Protein AF-A0A1S9J3B7-F1 (afdb_monomer_lite)

Sequence (114 aa):
MNRLFSGRSDMPFALLLLAPSLLLLGGLVAWPMVSNIEISFLRLPLNPNIESTFVGVSNYVRILSDPGFWHSLWMTVWYMDIDTTAKYKSGVTTVKDSVRLDPWVFMFSAGYRF

Secondary structure (DSSP, 8-state):
------TTS-HHHHHHHHHHHHHHHHHHHHHHHHHHHHHHTEE--SSTTSPPEE-TTHHHHHHHT-HHHHHHHHHHHHHHHHTT-EEEEETTEEEEE-----HHHHHHHHHT--

Structure (mmCIF, N/CA/C/O backbone):
data_AF-A0A1S9J3B7-F1
#
_entry.id   AF-A0A1S9J3B7-F1
#
loop_
_atom_site.group_PDB
_atom_site.id
_atom_site.type_symbol
_atom_site.label_atom_id
_atom_site.label_alt_id
_atom_site.label_comp_id
_atom_site.label_asym_id
_atom_site.label_entity_id
_atom_site.label_seq_id
_atom_site.pdbx_PDB_ins_code
_atom_site.Cartn_x
_atom_site.Cartn_y
_atom_site.Cartn_z
_atom_site.occupancy
_atom_site.B_iso_or_equiv
_atom_site.auth_seq_id
_atom_site.auth_comp_id
_atom_site.auth_asym_id
_atom_site.auth_atom_id
_atom_site.pdbx_PDB_model_num
ATOM 1 N N . MET A 1 1 ? 50.670 -14.742 10.422 1.00 45.22 1 MET A N 1
ATOM 2 C CA . MET A 1 1 ? 49.503 -14.072 11.036 1.00 45.22 1 MET A CA 1
ATOM 3 C C . MET A 1 1 ? 48.341 -14.211 10.072 1.00 45.22 1 MET A C 1
ATOM 5 O O . MET A 1 1 ? 48.420 -13.588 9.034 1.00 45.22 1 MET A O 1
ATOM 9 N N . ASN A 1 2 ? 47.363 -15.084 10.340 1.00 45.06 2 ASN A N 1
ATOM 10 C CA . ASN A 1 2 ? 46.108 -15.187 9.576 1.00 45.06 2 ASN A CA 1
ATOM 11 C C . ASN A 1 2 ? 45.084 -16.010 10.372 1.00 45.06 2 ASN A C 1
ATOM 13 O O . ASN A 1 2 ? 45.224 -17.227 10.466 1.00 45.06 2 ASN A O 1
ATOM 17 N N . ARG A 1 3 ? 44.062 -15.347 10.926 1.00 49.34 3 ARG A N 1
ATOM 18 C CA . ARG A 1 3 ? 42.756 -15.934 11.276 1.00 49.34 3 ARG A CA 1
ATOM 19 C C . ARG A 1 3 ? 41.689 -14.853 11.102 1.00 49.34 3 ARG A C 1
ATOM 21 O O . ARG A 1 3 ? 41.273 -14.216 12.061 1.00 49.34 3 ARG A O 1
ATOM 28 N N . LEU A 1 4 ? 41.315 -14.606 9.851 1.00 60.28 4 LEU A N 1
ATOM 29 C CA . LEU A 1 4 ? 40.144 -13.808 9.510 1.00 60.28 4 LEU A CA 1
ATOM 30 C C . LEU A 1 4 ? 38.943 -14.765 9.454 1.00 60.28 4 LEU A C 1
ATOM 32 O O . LEU A 1 4 ? 38.932 -15.693 8.653 1.00 60.28 4 LEU A O 1
ATOM 36 N N . PHE A 1 5 ? 37.976 -14.520 10.339 1.00 56.22 5 PHE A N 1
ATOM 37 C CA . PHE A 1 5 ? 36.620 -15.083 10.373 1.00 56.22 5 PHE A CA 1
ATOM 38 C C . PHE A 1 5 ? 36.473 -16.565 10.766 1.00 56.22 5 PHE A C 1
ATOM 40 O O . PHE A 1 5 ? 36.443 -17.481 9.948 1.00 56.22 5 PHE A O 1
ATOM 47 N N . SER A 1 6 ? 36.259 -16.773 12.069 1.00 53.56 6 SER A N 1
ATOM 48 C CA . SER A 1 6 ? 35.635 -17.967 12.651 1.00 53.56 6 SER A CA 1
ATOM 49 C C . SER A 1 6 ? 34.135 -17.985 12.310 1.00 53.56 6 SER A C 1
ATOM 51 O O . SER A 1 6 ? 33.282 -17.617 13.110 1.00 53.56 6 SER A O 1
ATOM 53 N N . GLY A 1 7 ? 33.795 -18.351 11.077 1.00 63.72 7 GLY A N 1
ATOM 54 C CA . GLY A 1 7 ? 32.414 -18.377 10.601 1.00 63.72 7 GLY A CA 1
ATOM 55 C C . GLY A 1 7 ? 31.681 -19.671 10.955 1.00 63.72 7 GLY A C 1
ATOM 56 O O . GLY A 1 7 ? 31.787 -20.632 10.198 1.00 63.72 7 GLY A O 1
ATOM 57 N N . ARG A 1 8 ? 30.902 -19.681 12.053 1.00 62.59 8 ARG A N 1
ATOM 58 C CA . ARG A 1 8 ? 29.594 -20.388 12.118 1.00 62.59 8 ARG A CA 1
ATOM 59 C C . ARG A 1 8 ? 28.750 -20.199 13.391 1.00 62.59 8 ARG A C 1
ATOM 61 O O . ARG A 1 8 ? 27.600 -20.624 13.367 1.00 62.59 8 ARG A O 1
ATOM 68 N N . SER A 1 9 ? 29.236 -19.561 14.459 1.00 62.38 9 SER A N 1
ATOM 69 C CA . SER A 1 9 ? 28.479 -19.424 15.726 1.00 62.38 9 SER A CA 1
ATOM 70 C C . SER A 1 9 ? 28.090 -18.000 16.119 1.00 62.38 9 SER A C 1
ATOM 72 O O . SER A 1 9 ? 27.407 -17.826 17.122 1.00 62.38 9 SER A O 1
ATOM 74 N N . ASP A 1 10 ? 28.483 -16.988 15.345 1.00 75.88 10 ASP A N 1
ATOM 75 C CA . ASP A 1 10 ? 28.408 -15.598 15.816 1.00 75.88 10 ASP A CA 1
ATOM 76 C C . ASP A 1 10 ? 27.120 -14.886 15.377 1.00 75.88 10 ASP A C 1
ATOM 78 O O . ASP A 1 10 ? 26.874 -13.758 15.786 1.00 75.88 10 ASP A O 1
ATOM 82 N N . MET A 1 11 ? 26.257 -15.538 14.584 1.00 83.75 11 MET A N 1
ATOM 83 C CA . MET A 1 11 ? 24.975 -14.968 14.142 1.00 83.75 11 MET A CA 1
ATOM 84 C C . MET A 1 11 ? 24.046 -14.598 15.311 1.00 83.75 11 MET A C 1
ATOM 86 O O . MET A 1 11 ? 23.500 -13.499 15.283 1.00 83.75 11 MET A O 1
ATOM 90 N N . PRO A 1 12 ? 23.877 -15.427 16.362 1.00 85.50 12 PRO A N 1
ATOM 91 C CA . PRO A 1 12 ? 23.086 -15.037 17.529 1.00 85.50 12 PRO A CA 1
ATOM 92 C C . PRO A 1 12 ? 23.678 -13.822 18.254 1.00 85.50 12 PRO A C 1
ATOM 94 O O . PRO A 1 12 ? 22.936 -12.957 18.705 1.00 85.50 12 PRO A O 1
ATOM 97 N N . PHE A 1 13 ? 25.010 -13.719 18.322 1.00 87.81 13 PHE A N 1
ATOM 98 C CA . PHE A 1 13 ? 25.705 -12.583 18.932 1.00 87.81 13 PHE A CA 1
ATOM 99 C C . PHE A 1 13 ? 25.577 -11.306 18.084 1.00 87.81 13 PHE A C 1
ATOM 101 O O . PHE A 1 13 ? 25.267 -10.240 18.609 1.00 87.81 13 PHE A O 1
ATOM 108 N N . ALA A 1 14 ? 25.719 -11.419 16.762 1.00 90.81 14 ALA A N 1
ATOM 109 C CA . ALA A 1 14 ? 25.486 -10.334 15.815 1.00 90.81 14 ALA A CA 1
ATOM 110 C C . ALA A 1 14 ? 24.026 -9.858 15.847 1.00 90.81 14 ALA A C 1
ATOM 112 O O . ALA A 1 14 ? 23.773 -8.658 15.889 1.00 90.81 14 ALA A O 1
ATOM 113 N N . LEU A 1 15 ? 23.062 -10.782 15.893 1.00 90.94 15 LEU A N 1
ATOM 114 C CA . LEU A 1 15 ? 21.645 -10.458 16.041 1.00 90.94 15 LEU A CA 1
ATOM 115 C C . LEU A 1 15 ? 21.349 -9.788 17.378 1.00 90.94 15 LEU A C 1
ATOM 117 O O . LEU A 1 15 ? 20.530 -8.886 17.399 1.00 90.94 15 LEU A O 1
ATOM 121 N N . LEU A 1 16 ? 22.014 -10.171 18.470 1.00 94.06 16 LEU A N 1
ATOM 122 C CA . LEU A 1 16 ? 21.856 -9.518 19.771 1.00 94.06 16 LEU A CA 1
ATOM 123 C C . LEU A 1 16 ? 22.378 -8.073 19.753 1.00 94.06 16 LEU A C 1
ATOM 125 O O . LEU A 1 16 ? 21.729 -7.182 20.293 1.00 94.06 16 LEU A O 1
ATOM 129 N N . LEU A 1 17 ? 23.506 -7.827 19.083 1.00 94.06 17 LEU A N 1
ATOM 130 C CA . LEU A 1 17 ? 24.052 -6.480 18.876 1.00 94.06 17 LEU A CA 1
ATOM 131 C C . LEU A 1 17 ? 23.166 -5.621 17.961 1.00 94.06 17 LEU A C 1
ATOM 133 O O . LEU A 1 17 ? 23.026 -4.420 18.184 1.00 94.06 17 LEU A O 1
ATOM 137 N N . LEU A 1 18 ? 22.556 -6.234 16.944 1.00 94.88 18 LEU A N 1
ATOM 138 C CA . LEU A 1 18 ? 21.614 -5.583 16.030 1.00 94.88 18 LEU A CA 1
ATOM 139 C C . LEU A 1 18 ? 20.192 -5.497 16.597 1.00 94.88 18 LEU A C 1
ATOM 141 O O . LEU A 1 18 ? 19.393 -4.706 16.110 1.00 94.88 18 LEU A O 1
ATOM 145 N N . ALA A 1 19 ? 19.854 -6.282 17.619 1.00 95.12 19 ALA A N 1
ATOM 146 C CA . ALA A 1 19 ? 18.516 -6.346 18.191 1.00 95.12 19 ALA A CA 1
ATOM 147 C C . ALA A 1 19 ? 17.947 -4.961 18.535 1.00 95.12 19 ALA A C 1
ATOM 149 O O . ALA A 1 19 ? 16.823 -4.697 18.114 1.00 95.12 19 ALA A O 1
ATOM 150 N N . PRO A 1 20 ? 18.669 -4.039 19.213 1.00 94.88 20 PRO A N 1
ATOM 151 C CA . PRO A 1 20 ? 18.113 -2.722 19.513 1.00 94.88 20 PRO A CA 1
ATOM 152 C C . PRO A 1 20 ? 17.783 -1.911 18.253 1.00 94.88 20 PRO A C 1
ATOM 154 O O . PRO A 1 20 ? 16.731 -1.279 18.204 1.00 94.88 20 PRO A O 1
ATOM 157 N N . SER A 1 21 ? 18.620 -1.947 17.212 1.00 96.44 21 SER A N 1
ATOM 158 C CA . SER A 1 21 ? 18.339 -1.209 15.974 1.00 96.44 21 SER A CA 1
ATOM 159 C C . SER A 1 21 ? 17.225 -1.862 15.157 1.00 96.44 21 SER A C 1
ATOM 161 O O . SER A 1 21 ? 16.364 -1.156 14.640 1.00 96.44 21 SER A O 1
ATOM 163 N N . LEU A 1 22 ? 1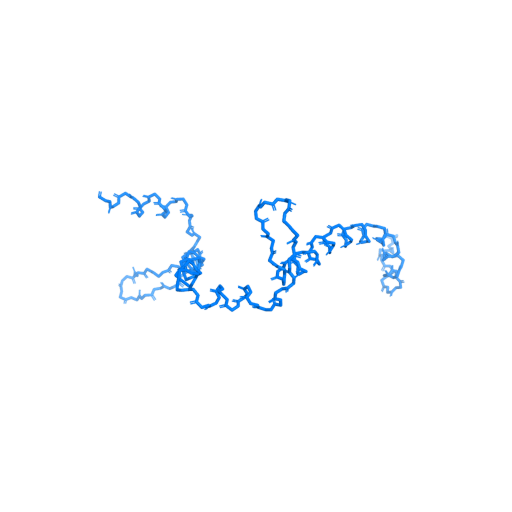7.184 -3.194 15.089 1.00 95.75 22 LEU A N 1
ATOM 164 C CA . LEU A 1 22 ? 16.123 -3.942 14.413 1.00 95.75 22 LEU A CA 1
ATOM 165 C C . LEU A 1 22 ? 14.770 -3.780 15.104 1.00 95.75 22 LEU A C 1
ATOM 167 O O . LEU A 1 22 ? 13.761 -3.656 14.419 1.00 95.75 22 LEU A O 1
ATOM 171 N N . LEU A 1 23 ? 14.735 -3.741 16.436 1.00 96.50 23 LEU A N 1
ATOM 172 C CA . LEU A 1 23 ? 13.511 -3.476 17.190 1.00 96.50 23 LEU A CA 1
ATOM 173 C C . LEU A 1 23 ? 13.016 -2.050 16.960 1.00 96.50 23 LEU A C 1
ATOM 175 O O . LEU A 1 23 ? 11.825 -1.855 16.739 1.00 96.50 23 LEU A O 1
ATOM 179 N N . LEU A 1 24 ? 13.917 -1.064 16.967 1.00 96.62 24 LEU A N 1
ATOM 180 C CA . LEU A 1 24 ? 13.550 0.326 16.706 1.00 96.62 24 LEU A CA 1
ATOM 181 C C . LEU A 1 24 ? 13.057 0.523 15.271 1.00 96.62 24 LEU A C 1
ATOM 183 O O . LEU A 1 24 ? 11.981 1.076 15.077 1.00 96.62 24 LEU A O 1
ATOM 187 N N . LEU A 1 25 ? 13.799 0.043 14.269 1.00 96.94 25 LEU A N 1
ATOM 188 C CA . LEU A 1 25 ? 13.403 0.139 12.861 1.00 96.94 25 LEU A CA 1
ATOM 189 C C . LEU A 1 25 ? 12.136 -0.668 12.581 1.00 96.94 25 LEU A C 1
ATOM 191 O O . LEU A 1 25 ? 11.207 -0.164 11.956 1.00 96.94 25 LEU A O 1
ATOM 195 N N . GLY A 1 26 ? 12.091 -1.906 13.071 1.00 96.94 26 GLY A N 1
ATOM 196 C CA . GLY A 1 26 ? 10.945 -2.791 12.937 1.00 96.94 26 GLY A CA 1
ATOM 197 C C . GLY A 1 26 ? 9.703 -2.179 13.563 1.00 96.94 26 GLY A C 1
ATOM 198 O O . GLY A 1 26 ? 8.684 -2.097 12.896 1.00 96.94 26 GLY A O 1
ATOM 199 N N . GLY A 1 27 ? 9.789 -1.671 14.793 1.00 97.12 27 GLY A N 1
ATOM 200 C CA . GLY A 1 27 ? 8.680 -0.991 15.459 1.00 97.12 27 GLY A CA 1
ATOM 201 C C . GLY A 1 27 ? 8.252 0.288 14.738 1.00 97.12 27 GLY A C 1
ATOM 202 O O . GLY A 1 27 ? 7.068 0.467 14.467 1.00 97.12 27 GLY A O 1
ATOM 203 N N . LEU A 1 28 ? 9.205 1.146 14.368 1.00 97.00 28 LEU A N 1
ATOM 204 C CA . LEU A 1 28 ? 8.932 2.420 13.699 1.00 97.00 28 LEU A CA 1
ATOM 205 C C . LEU A 1 28 ? 8.269 2.240 12.327 1.00 97.00 28 LEU A C 1
ATOM 207 O O . LEU A 1 28 ? 7.439 3.059 11.949 1.00 97.00 28 LEU A O 1
ATOM 211 N N . VAL A 1 29 ? 8.627 1.189 11.587 1.00 97.19 29 VAL A N 1
ATOM 212 C CA . VAL A 1 29 ? 8.044 0.879 10.273 1.00 97.19 29 VAL A CA 1
ATOM 213 C C . VAL A 1 29 ? 6.758 0.068 10.415 1.00 97.19 29 VAL A C 1
ATOM 215 O O . VAL A 1 29 ? 5.755 0.391 9.784 1.00 97.19 29 VAL A O 1
ATOM 218 N N . ALA A 1 30 ? 6.754 -0.970 11.253 1.00 96.62 30 ALA A N 1
ATOM 219 C CA . ALA A 1 30 ? 5.603 -1.855 11.394 1.00 96.62 30 ALA A CA 1
ATOM 220 C C . ALA A 1 30 ? 4.404 -1.135 12.013 1.00 96.62 30 ALA A C 1
ATOM 222 O O . ALA A 1 30 ? 3.281 -1.374 11.582 1.00 96.62 30 ALA A O 1
ATOM 223 N N . TRP A 1 31 ? 4.619 -0.227 12.969 1.00 96.38 31 TRP A N 1
ATOM 224 C CA . TRP A 1 31 ? 3.530 0.493 13.628 1.00 96.38 31 TRP A CA 1
ATOM 225 C C . TRP A 1 31 ? 2.624 1.276 12.654 1.00 96.38 31 TRP A C 1
ATOM 227 O O . TRP A 1 31 ? 1.429 0.975 12.596 1.00 96.38 31 TRP A O 1
ATOM 237 N N . PRO A 1 32 ? 3.129 2.220 11.830 1.00 97.00 32 PRO A N 1
ATOM 238 C CA . PRO A 1 32 ? 2.292 2.918 10.856 1.00 97.00 32 PRO A CA 1
ATOM 239 C C . PRO A 1 32 ? 1.737 1.981 9.775 1.00 97.00 32 PRO A C 1
ATOM 241 O O . PRO A 1 32 ? 0.652 2.232 9.257 1.00 97.00 32 PRO A O 1
ATOM 244 N N . MET A 1 33 ? 2.425 0.882 9.443 1.00 97.44 33 MET A N 1
ATOM 245 C CA . MET A 1 33 ? 1.899 -0.107 8.496 1.00 97.44 33 MET A CA 1
ATOM 246 C C . MET A 1 33 ? 0.678 -0.846 9.048 1.00 97.44 33 MET A C 1
ATOM 248 O O . MET A 1 33 ? -0.321 -0.968 8.343 1.00 97.44 33 MET A O 1
ATOM 252 N N . VAL A 1 34 ? 0.732 -1.304 10.300 1.00 96.81 34 VAL A N 1
ATOM 253 C CA . VAL A 1 34 ? -0.410 -1.942 10.971 1.00 96.81 34 VAL A CA 1
ATOM 254 C C . VAL A 1 34 ? -1.561 -0.950 11.091 1.00 96.81 34 VAL A C 1
ATOM 256 O O . VAL A 1 34 ? -2.683 -1.281 10.721 1.00 96.81 34 VAL A O 1
ATOM 259 N N . SER A 1 35 ? -1.273 0.292 11.484 1.00 94.88 35 SER A N 1
ATOM 260 C CA . SER A 1 35 ? -2.284 1.351 11.546 1.00 94.88 35 SER A CA 1
ATOM 261 C C . SER A 1 35 ? -2.943 1.612 10.183 1.00 94.88 35 SER A C 1
ATOM 263 O O . SER A 1 35 ? -4.163 1.738 10.108 1.00 94.88 35 SER A O 1
ATOM 265 N N . ASN A 1 36 ? -2.182 1.611 9.084 1.00 95.44 36 ASN A N 1
ATOM 266 C CA . ASN A 1 36 ? -2.743 1.737 7.734 1.00 95.44 36 ASN A CA 1
ATOM 267 C C . ASN A 1 36 ? -3.658 0.564 7.368 1.00 95.44 36 ASN A C 1
ATOM 269 O O . ASN A 1 36 ? -4.696 0.768 6.735 1.00 95.44 36 ASN A O 1
ATOM 273 N N . ILE A 1 37 ? -3.290 -0.658 7.766 1.00 95.81 37 ILE A N 1
ATOM 274 C CA . ILE A 1 37 ? -4.135 -1.837 7.565 1.00 95.81 37 ILE A CA 1
ATOM 275 C C . ILE A 1 37 ? -5.437 -1.664 8.341 1.00 95.81 37 ILE A C 1
ATOM 277 O O . ILE A 1 37 ? -6.498 -1.830 7.751 1.00 95.81 37 ILE A O 1
ATOM 281 N N . GLU A 1 38 ? -5.389 -1.270 9.612 1.00 94.56 38 GLU A N 1
ATOM 282 C CA . GLU A 1 38 ? -6.592 -1.004 10.406 1.00 94.56 38 GLU A CA 1
ATOM 283 C C . GLU A 1 38 ? -7.469 0.052 9.730 1.00 94.56 38 GLU A C 1
ATOM 285 O O . GLU A 1 38 ? -8.605 -0.242 9.364 1.00 94.56 38 GLU A O 1
ATOM 290 N N . ILE A 1 39 ? -6.918 1.237 9.453 1.00 94.38 39 ILE A N 1
ATOM 291 C CA . ILE A 1 39 ? -7.616 2.365 8.820 1.00 94.38 39 ILE A CA 1
ATOM 292 C C . ILE A 1 39 ? -8.275 1.964 7.495 1.00 94.38 39 ILE A C 1
ATOM 294 O O . ILE A 1 39 ? -9.359 2.455 7.188 1.00 94.38 39 ILE A O 1
ATOM 298 N N . SER A 1 40 ? -7.688 1.040 6.731 1.00 95.44 40 SER A N 1
ATO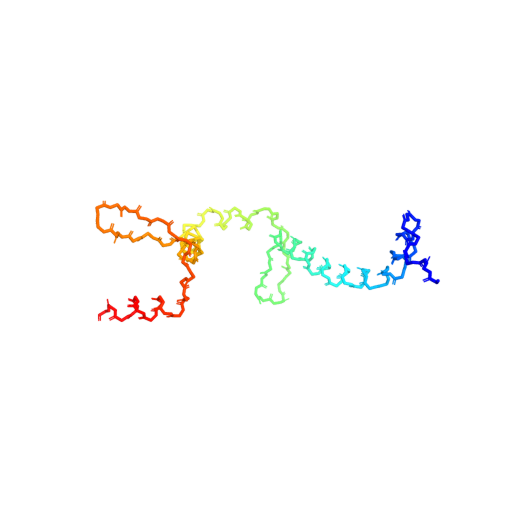M 299 C CA . SER A 1 40 ? -8.276 0.558 5.475 1.00 95.44 40 SER A CA 1
ATOM 300 C C . SER A 1 40 ? -9.649 -0.114 5.645 1.00 95.44 40 SER A C 1
ATOM 302 O O . SER A 1 40 ? -10.469 -0.077 4.723 1.00 95.44 40 SER A O 1
ATOM 304 N N . PHE A 1 41 ? -9.931 -0.681 6.824 1.00 96.75 41 PHE A N 1
ATOM 305 C CA . PHE A 1 41 ? -11.225 -1.275 7.175 1.00 96.75 41 PHE A CA 1
ATOM 306 C C . PHE A 1 41 ? -12.169 -0.297 7.885 1.00 96.75 41 PHE A C 1
ATOM 308 O O . PHE A 1 41 ? -13.329 -0.630 8.145 1.00 96.75 41 PHE A O 1
ATOM 315 N N . LEU A 1 42 ? -11.697 0.907 8.210 1.00 95.62 42 LEU A N 1
ATOM 316 C CA . LEU A 1 42 ? -12.509 1.964 8.793 1.00 95.62 42 LEU A CA 1
ATOM 317 C C . LEU A 1 42 ? -12.912 2.992 7.736 1.00 95.62 42 LEU A C 1
ATOM 319 O O . LEU A 1 42 ? -12.243 3.229 6.732 1.00 95.62 42 LEU A O 1
ATOM 323 N N . ARG A 1 43 ? -14.039 3.652 7.975 1.00 93.38 43 ARG A N 1
ATOM 324 C CA . ARG A 1 43 ? -14.422 4.862 7.263 1.00 93.38 43 ARG A CA 1
ATOM 325 C C . ARG A 1 43 ? -14.007 6.053 8.109 1.00 93.38 43 ARG A C 1
ATOM 327 O O . ARG A 1 43 ? -14.671 6.366 9.097 1.00 93.38 43 ARG A O 1
ATOM 334 N N . LEU A 1 44 ? -12.915 6.702 7.707 1.00 90.88 44 LEU A N 1
ATOM 335 C CA . LEU A 1 44 ? -12.437 7.929 8.336 1.00 90.88 44 LEU A CA 1
ATOM 336 C C . LEU A 1 44 ? -13.130 9.140 7.694 1.00 90.88 44 LEU A C 1
ATOM 338 O O . LEU A 1 44 ? -12.936 9.400 6.502 1.00 90.88 44 LEU A O 1
ATOM 342 N N . PRO A 1 45 ? -13.972 9.872 8.439 1.00 88.50 45 PRO A N 1
ATOM 343 C CA . PRO A 1 45 ? -14.545 11.117 7.955 1.00 88.50 45 PRO A CA 1
ATOM 344 C C . PRO A 1 45 ? -13.468 12.207 7.877 1.00 88.50 45 PRO A C 1
ATOM 346 O O . PRO A 1 45 ? -12.564 12.270 8.702 1.00 88.50 45 PRO A O 1
ATOM 349 N N . LEU A 1 46 ? -13.598 13.112 6.902 1.00 86.88 46 LEU A N 1
ATOM 350 C CA . LEU A 1 46 ? -12.709 14.278 6.784 1.00 86.88 46 LEU A CA 1
ATOM 351 C C . LEU A 1 46 ? -12.872 15.257 7.957 1.00 86.88 46 LEU A C 1
ATOM 353 O O . LEU A 1 46 ? -11.963 16.025 8.251 1.00 86.88 46 LEU A O 1
ATOM 357 N N . ASN A 1 47 ? -14.042 15.246 8.603 1.00 91.75 47 ASN A N 1
ATOM 358 C CA . ASN A 1 47 ? -14.314 16.030 9.799 1.00 91.75 47 ASN A CA 1
ATOM 359 C C . ASN A 1 47 ? -13.851 15.245 11.042 1.00 91.75 47 ASN A C 1
ATOM 361 O O . ASN A 1 47 ? -14.472 14.224 11.347 1.00 91.75 47 ASN A O 1
ATOM 365 N N . PRO A 1 48 ? -12.847 15.733 11.796 1.00 85.69 48 PRO A N 1
ATOM 366 C CA . PRO A 1 48 ? -12.318 15.047 12.978 1.00 85.69 48 PRO A CA 1
ATOM 367 C C . PRO A 1 48 ? -13.321 14.905 14.130 1.00 85.69 48 PRO A C 1
ATOM 369 O O . PRO A 1 48 ? -13.099 14.116 15.038 1.00 85.69 48 PRO A O 1
ATOM 372 N N . ASN A 1 49 ? -14.414 15.675 14.112 1.00 91.06 49 ASN A N 1
ATOM 373 C CA . ASN A 1 49 ? -15.455 15.623 15.142 1.00 91.06 49 ASN A CA 1
ATOM 374 C C . ASN A 1 49 ? -16.453 14.471 14.941 1.00 91.06 49 ASN A C 1
ATOM 376 O O . ASN A 1 49 ? -17.369 14.309 15.743 1.00 91.06 49 ASN A O 1
ATOM 380 N N . ILE A 1 50 ? -16.334 13.720 13.845 1.00 90.12 50 ILE A N 1
ATOM 381 C CA . ILE A 1 50 ? -17.174 12.559 13.558 1.00 90.12 50 ILE A CA 1
ATOM 382 C C . ILE A 1 50 ? -16.351 11.310 13.863 1.00 90.12 50 ILE A C 1
ATOM 384 O O . ILE A 1 50 ? -15.216 11.184 13.407 1.00 90.12 50 ILE A O 1
ATOM 388 N N . GLU A 1 51 ? -16.930 10.378 14.615 1.00 88.69 51 GLU A N 1
ATOM 389 C CA . GLU A 1 51 ? -16.258 9.127 14.955 1.00 88.69 51 GLU A CA 1
ATOM 390 C C . GLU A 1 51 ? -16.014 8.256 13.714 1.00 88.69 51 GLU A C 1
ATOM 392 O O . GLU A 1 51 ? -16.828 8.181 12.785 1.00 88.69 51 GLU A O 1
ATOM 397 N N . SER A 1 52 ? -14.874 7.568 13.703 1.00 90.06 52 SER A N 1
ATOM 398 C CA . SER A 1 52 ? -14.558 6.573 12.685 1.00 90.06 52 SER A CA 1
ATOM 399 C C . SER A 1 52 ? -15.429 5.334 12.872 1.00 90.06 52 SER A C 1
ATOM 401 O O . SER A 1 52 ? -15.547 4.818 13.981 1.00 90.06 52 SER A O 1
ATOM 403 N N . THR A 1 5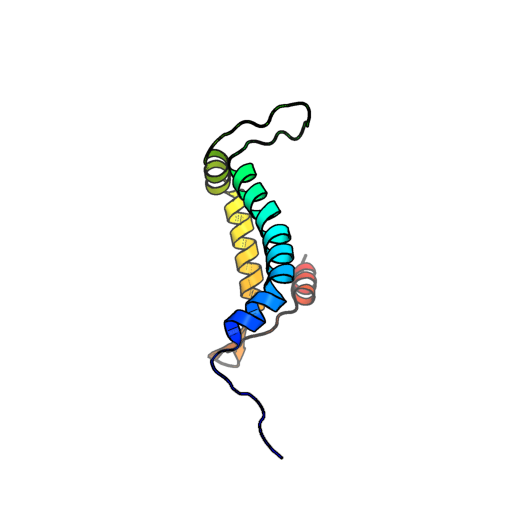3 ? -15.982 4.807 11.784 1.00 92.44 53 THR A N 1
ATOM 404 C CA . THR A 1 53 ? -16.826 3.602 11.825 1.00 92.44 53 THR A CA 1
ATOM 405 C C . THR A 1 53 ? -16.114 2.430 11.165 1.00 92.44 53 THR A C 1
ATOM 407 O O . THR A 1 53 ? -15.475 2.599 10.127 1.00 92.44 53 THR A O 1
ATOM 410 N N . PHE A 1 54 ? -16.207 1.234 11.748 1.00 95.56 54 PHE A N 1
ATOM 411 C CA . PHE A 1 54 ? -15.685 0.023 11.114 1.00 95.56 54 PHE A CA 1
ATOM 412 C C . PHE A 1 54 ? -16.629 -0.423 9.997 1.00 95.56 54 PHE A C 1
ATOM 414 O O . PHE A 1 54 ? -17.809 -0.678 10.233 1.00 95.56 54 PHE A O 1
ATOM 421 N N . VAL A 1 55 ? -16.110 -0.513 8.775 1.00 95.69 55 VAL A N 1
ATOM 422 C CA . VAL A 1 55 ? -16.888 -0.825 7.566 1.00 95.69 55 VAL A CA 1
ATOM 423 C C . VAL A 1 55 ? -16.388 -2.082 6.845 1.00 95.69 55 VAL A C 1
ATOM 425 O O . VAL A 1 55 ? -16.842 -2.385 5.736 1.00 95.69 55 VAL A O 1
ATOM 428 N N . GLY A 1 56 ? -15.456 -2.818 7.460 1.00 95.25 56 GLY A N 1
ATOM 429 C CA . GLY A 1 56 ? -14.886 -4.046 6.915 1.00 95.25 56 GLY A CA 1
ATOM 430 C C . GLY A 1 56 ? -14.290 -3.829 5.523 1.00 95.25 56 GLY A C 1
ATOM 431 O O . GLY A 1 56 ? -13.568 -2.869 5.280 1.00 95.25 56 GLY A O 1
ATOM 432 N N . VAL A 1 57 ? -14.608 -4.717 4.580 1.00 96.56 57 VAL A N 1
ATOM 433 C CA . VAL A 1 57 ? -14.032 -4.697 3.220 1.00 96.56 57 VAL A CA 1
ATOM 434 C C . VAL A 1 57 ? -14.724 -3.733 2.248 1.00 96.56 57 VAL A C 1
ATOM 436 O O . VAL A 1 57 ? -14.362 -3.673 1.074 1.00 96.56 57 VAL A O 1
ATOM 439 N N . SER A 1 58 ? -15.727 -2.977 2.695 1.00 96.38 58 SER A N 1
ATOM 440 C CA . SER A 1 58 ? -16.534 -2.131 1.801 1.00 96.38 58 SER A CA 1
ATOM 441 C C . SER A 1 58 ? -15.715 -1.062 1.065 1.00 96.38 58 SER A C 1
ATOM 443 O O . SER A 1 58 ? -15.984 -0.798 -0.107 1.00 96.38 58 SER A O 1
ATOM 445 N N . ASN A 1 59 ? -14.675 -0.507 1.699 1.00 94.81 59 ASN A N 1
ATOM 446 C CA . ASN A 1 59 ? -13.739 0.424 1.060 1.00 94.81 59 ASN A CA 1
ATOM 447 C C . ASN A 1 59 ? -13.049 -0.209 -0.158 1.00 94.81 59 ASN A C 1
ATOM 449 O O . ASN A 1 59 ? -12.960 0.415 -1.214 1.00 94.81 59 ASN A O 1
ATOM 453 N N . TYR A 1 60 ? -12.624 -1.468 -0.038 1.00 96.06 60 TYR A N 1
ATOM 454 C CA . TYR A 1 60 ? -11.982 -2.208 -1.122 1.00 96.06 60 TYR A CA 1
ATOM 455 C C . TYR A 1 60 ? -12.952 -2.486 -2.265 1.00 96.06 60 TYR A C 1
ATOM 457 O O . TYR A 1 60 ? -12.636 -2.202 -3.417 1.00 96.06 60 TYR A O 1
ATOM 465 N N . VAL A 1 61 ? -14.156 -2.983 -1.957 1.00 96.88 61 VAL A N 1
ATOM 466 C CA . VAL A 1 61 ? -15.191 -3.245 -2.972 1.00 96.88 61 VAL A CA 1
ATOM 467 C C . VAL A 1 61 ? -15.533 -1.968 -3.736 1.00 96.88 61 VAL A C 1
ATOM 469 O O . VAL A 1 61 ? -15.649 -2.001 -4.959 1.00 96.88 61 VAL A O 1
ATOM 472 N N . ARG A 1 62 ? -15.640 -0.833 -3.035 1.00 95.56 62 ARG A N 1
ATOM 473 C CA . ARG A 1 62 ? -15.909 0.473 -3.642 1.00 95.56 62 ARG A CA 1
ATOM 474 C C . ARG A 1 62 ? -14.831 0.879 -4.647 1.00 95.56 62 ARG A C 1
ATOM 476 O O . ARG A 1 62 ? -15.183 1.308 -5.736 1.00 95.56 62 ARG A O 1
ATOM 483 N N . ILE A 1 63 ? -13.553 0.739 -4.292 1.00 95.94 63 ILE A N 1
ATOM 484 C CA . ILE A 1 63 ? -12.425 1.087 -5.172 1.00 95.94 63 ILE A CA 1
ATOM 485 C C . ILE A 1 63 ? -12.345 0.120 -6.358 1.00 95.94 63 ILE A C 1
ATOM 487 O O . ILE A 1 63 ? -12.229 0.545 -7.501 1.00 95.94 63 ILE A O 1
ATOM 491 N N . LEU A 1 64 ? -12.457 -1.185 -6.106 1.00 97.06 64 LEU A N 1
ATOM 492 C CA . LEU A 1 64 ? -12.357 -2.211 -7.148 1.00 97.06 64 LEU A CA 1
ATOM 493 C C . LEU A 1 64 ? -13.548 -2.206 -8.114 1.00 97.06 64 LEU A C 1
ATOM 495 O O . LEU A 1 64 ? -13.428 -2.715 -9.225 1.00 97.06 64 LEU A O 1
ATOM 499 N N . SER A 1 65 ? -14.682 -1.630 -7.718 1.00 97.31 65 SER A N 1
ATOM 500 C CA . SER A 1 65 ? -15.842 -1.441 -8.598 1.00 97.31 65 SER A CA 1
ATOM 501 C C . SER A 1 65 ? -15.817 -0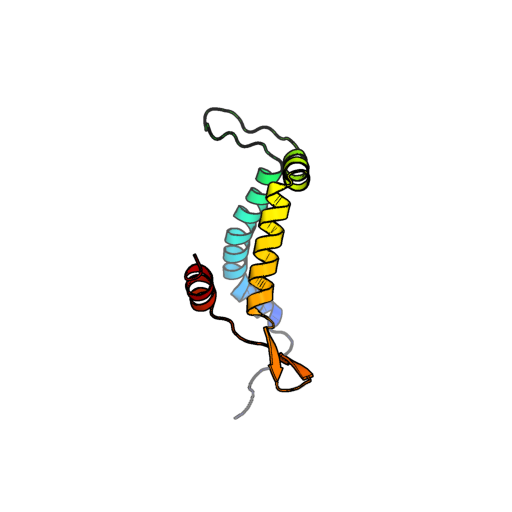.103 -9.347 1.00 97.31 65 SER A C 1
ATOM 503 O O . SER A 1 65 ? -16.712 0.142 -10.151 1.00 97.31 65 SER A O 1
ATOM 505 N N . ASP A 1 66 ? -14.833 0.768 -9.095 1.00 97.44 66 ASP A N 1
ATOM 506 C CA . ASP A 1 66 ? -14.721 2.087 -9.724 1.00 97.44 66 ASP A CA 1
ATOM 507 C C . ASP A 1 66 ? -13.963 1.999 -11.067 1.00 97.44 66 ASP A C 1
ATOM 509 O O . ASP A 1 66 ? -12.767 1.687 -11.085 1.00 97.44 66 ASP A O 1
ATOM 513 N N . PRO A 1 67 ? -14.602 2.307 -12.213 1.00 96.19 67 PRO A N 1
ATOM 514 C CA . PRO A 1 67 ? -13.920 2.338 -13.508 1.00 96.19 67 PRO A CA 1
ATOM 515 C C . PRO A 1 67 ? -12.752 3.336 -13.564 1.00 96.19 67 PRO A C 1
ATOM 517 O O . PRO A 1 67 ? -11.768 3.094 -14.266 1.00 96.19 67 PRO A O 1
ATOM 520 N N . GLY A 1 68 ? -12.832 4.448 -12.824 1.00 96.81 68 GLY A N 1
ATOM 521 C CA . GLY A 1 68 ? -11.782 5.467 -12.771 1.00 96.81 68 GLY A CA 1
ATOM 522 C C . GLY A 1 68 ? -10.507 4.967 -12.090 1.00 96.81 68 GLY A C 1
ATOM 523 O O . GLY A 1 68 ? -9.398 5.295 -12.526 1.00 96.81 68 GLY A O 1
ATOM 524 N N . PHE A 1 69 ? -10.650 4.111 -11.074 1.00 96.44 69 PHE A N 1
ATOM 525 C CA . PHE A 1 69 ? -9.522 3.439 -10.433 1.00 96.44 69 PHE A CA 1
ATOM 526 C C . PHE A 1 69 ? -8.767 2.554 -11.431 1.00 96.44 69 PHE A C 1
ATOM 528 O O . PHE A 1 69 ? -7.551 2.683 -11.565 1.00 96.44 69 PHE A O 1
ATOM 535 N N . TRP A 1 70 ? -9.480 1.718 -12.194 1.00 97.12 70 TRP A N 1
ATOM 536 C CA . TRP A 1 70 ? -8.868 0.842 -13.200 1.00 97.12 70 TRP A CA 1
ATOM 537 C C . TRP A 1 70 ? -8.212 1.611 -14.341 1.00 97.12 70 TRP A C 1
ATOM 539 O O . TRP A 1 70 ? -7.130 1.231 -14.786 1.00 97.12 70 TRP A O 1
ATOM 549 N N . HIS A 1 71 ? -8.824 2.709 -14.788 1.00 94.25 71 HIS A N 1
ATOM 550 C CA . HIS A 1 71 ? -8.213 3.588 -15.781 1.00 94.25 71 HIS A CA 1
ATOM 551 C C . HIS A 1 71 ? -6.874 4.150 -15.284 1.00 94.25 71 HIS A C 1
ATOM 553 O O . HIS A 1 71 ? -5.866 4.074 -15.988 1.00 94.25 71 HIS A O 1
ATOM 559 N N . SER A 1 72 ? -6.849 4.653 -14.048 1.00 93.94 72 SER A N 1
ATOM 560 C CA . SER A 1 72 ? -5.644 5.220 -13.434 1.00 93.94 72 SER A C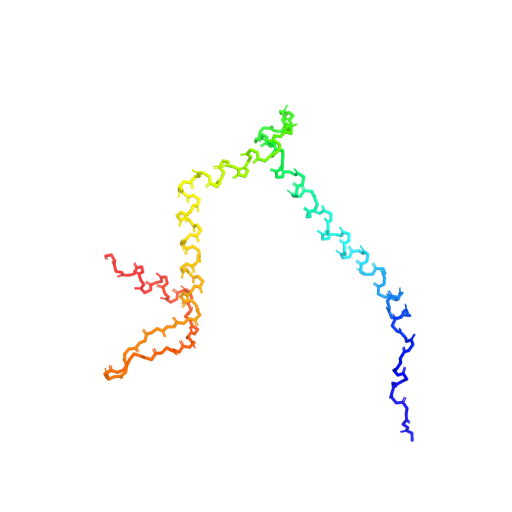A 1
ATOM 561 C C . SER A 1 72 ? -4.566 4.156 -13.219 1.00 93.94 72 SER A C 1
ATOM 563 O O . SER A 1 72 ? -3.407 4.374 -13.564 1.00 93.94 72 SER A O 1
ATOM 565 N N . LEU A 1 73 ? -4.954 2.975 -12.728 1.00 93.62 73 LEU A N 1
ATOM 566 C CA . LEU A 1 73 ? -4.057 1.836 -12.538 1.00 93.62 73 LEU A CA 1
ATOM 567 C C . LEU A 1 73 ? -3.420 1.398 -13.861 1.00 93.62 73 LEU A C 1
ATOM 569 O O . LEU A 1 73 ? -2.212 1.177 -13.926 1.00 93.62 73 LEU A O 1
ATOM 573 N N . TRP A 1 74 ? -4.217 1.311 -14.927 1.00 90.56 74 TRP A N 1
ATOM 574 C CA . TRP A 1 74 ? -3.729 0.958 -16.257 1.00 90.56 74 TRP A CA 1
ATOM 575 C C . TRP A 1 74 ? -2.751 1.999 -16.796 1.00 90.56 74 TRP A C 1
ATOM 577 O O . TRP A 1 74 ? -1.709 1.630 -17.331 1.00 90.56 74 TRP A O 1
ATOM 587 N N . MET A 1 75 ? -3.031 3.288 -16.592 1.00 87.75 75 MET A N 1
ATOM 588 C CA . MET A 1 75 ? -2.108 4.358 -16.963 1.00 87.75 75 MET A CA 1
ATOM 589 C C . MET A 1 75 ? -0.768 4.228 -16.225 1.00 87.75 75 MET A C 1
ATOM 591 O O . MET A 1 75 ? 0.285 4.335 -16.847 1.00 87.75 75 MET A O 1
ATOM 595 N N . THR A 1 76 ? -0.781 3.933 -14.920 1.00 87.31 76 THR A N 1
ATOM 596 C CA . THR A 1 76 ? 0.448 3.699 -14.142 1.00 87.31 76 THR A CA 1
ATOM 597 C C . THR A 1 76 ? 1.245 2.504 -14.669 1.00 87.31 76 THR A C 1
ATOM 599 O O . THR A 1 76 ? 2.462 2.604 -14.812 1.00 87.31 76 THR A O 1
ATOM 602 N N . VAL A 1 77 ? 0.580 1.394 -15.003 1.00 86.00 77 VAL A N 1
ATOM 603 C CA . VAL A 1 77 ? 1.239 0.214 -15.591 1.00 86.00 77 VAL A CA 1
ATOM 604 C C . VAL A 1 77 ? 1.854 0.545 -16.951 1.00 86.00 77 VAL A C 1
ATOM 606 O O . VAL A 1 77 ? 2.999 0.177 -17.195 1.00 86.00 77 VAL A O 1
ATOM 609 N N . TRP A 1 78 ? 1.144 1.286 -17.807 1.00 81.06 78 TRP A N 1
ATOM 610 C CA . TRP A 1 78 ? 1.692 1.763 -19.080 1.00 81.06 78 TRP A CA 1
ATOM 611 C C . TRP A 1 78 ? 2.933 2.627 -18.891 1.00 81.06 78 TRP A C 1
ATOM 613 O O . TRP A 1 78 ? 3.923 2.422 -19.588 1.00 81.06 78 TRP A O 1
ATOM 623 N N . TYR A 1 79 ? 2.905 3.566 -17.943 1.00 74.69 79 TYR A N 1
ATOM 624 C CA . TYR A 1 79 ? 4.072 4.395 -17.643 1.00 74.69 79 TYR A CA 1
ATOM 625 C C . TYR A 1 79 ? 5.272 3.564 -17.178 1.00 74.69 79 TYR A C 1
ATOM 627 O O . TYR A 1 79 ? 6.393 3.836 -17.600 1.00 74.69 79 TYR A O 1
ATOM 635 N N . MET A 1 80 ? 5.049 2.538 -16.356 1.00 76.62 80 MET A N 1
ATOM 636 C CA . MET A 1 80 ? 6.107 1.626 -15.916 1.00 76.62 80 MET A CA 1
ATOM 637 C C . MET A 1 80 ? 6.678 0.785 -17.073 1.00 76.62 80 MET A C 1
ATOM 639 O O . MET A 1 80 ? 7.886 0.577 -17.138 1.00 76.62 80 MET A O 1
ATOM 643 N N . ASP A 1 81 ? 5.835 0.303 -17.993 1.00 70.88 81 ASP A N 1
ATOM 644 C CA . ASP A 1 81 ? 6.272 -0.521 -19.133 1.00 70.88 81 ASP A CA 1
ATOM 645 C C . ASP A 1 81 ? 7.111 0.277 -20.144 1.00 70.88 81 ASP A C 1
ATOM 647 O O . ASP A 1 81 ? 8.128 -0.216 -20.642 1.00 70.88 81 ASP A O 1
ATOM 651 N N . ILE A 1 82 ? 6.744 1.543 -20.388 1.00 65.44 82 ILE A N 1
ATOM 652 C CA . ILE A 1 82 ? 7.515 2.463 -21.239 1.00 65.44 82 ILE A CA 1
ATOM 653 C C . ILE A 1 82 ? 8.960 2.604 -20.734 1.00 65.44 82 ILE A C 1
ATOM 655 O O . ILE A 1 82 ? 9.871 2.668 -21.552 1.00 65.44 82 ILE A O 1
ATOM 659 N N . ASP A 1 83 ? 9.197 2.584 -19.422 1.00 61.72 83 ASP A N 1
ATOM 660 C CA . ASP A 1 83 ? 10.551 2.659 -18.849 1.00 61.72 83 ASP A CA 1
ATOM 661 C C . ASP A 1 83 ? 11.388 1.378 -19.073 1.00 61.72 83 ASP A C 1
ATOM 663 O O . ASP A 1 83 ? 12.614 1.404 -18.982 1.00 61.72 83 ASP A O 1
ATOM 667 N N . THR A 1 84 ? 10.760 0.238 -19.384 1.00 64.06 84 THR A N 1
ATOM 668 C CA . THR A 1 84 ? 11.432 -1.073 -19.351 1.00 64.06 84 THR A CA 1
ATOM 669 C C . THR A 1 84 ? 11.799 -1.640 -20.725 1.00 64.06 84 THR A C 1
ATOM 671 O O . THR A 1 84 ? 12.821 -2.324 -20.844 1.00 64.06 84 THR A O 1
ATOM 674 N N . THR A 1 85 ? 11.025 -1.423 -21.796 1.00 63.12 85 THR A N 1
ATOM 675 C CA . THR A 1 85 ? 11.346 -2.010 -23.118 1.00 63.12 85 THR A CA 1
ATOM 676 C C . THR A 1 85 ? 10.824 -1.173 -24.281 1.00 63.12 85 THR A C 1
ATOM 678 O O . THR A 1 85 ? 9.624 -1.139 -24.553 1.00 63.12 85 THR A O 1
ATOM 681 N N . ALA A 1 86 ? 11.733 -0.587 -25.066 1.00 63.97 86 ALA A N 1
ATOM 682 C CA . ALA A 1 86 ? 11.359 0.081 -26.307 1.00 63.97 86 ALA A CA 1
ATOM 683 C C . ALA A 1 86 ? 11.451 -0.889 -27.491 1.00 63.97 86 ALA A C 1
ATOM 685 O O . ALA A 1 86 ? 12.392 -1.675 -27.624 1.00 63.97 86 ALA A O 1
ATOM 686 N N . LYS A 1 87 ? 10.466 -0.812 -28.389 1.00 64.00 87 LYS A N 1
ATOM 687 C CA . LYS A 1 87 ? 10.495 -1.514 -29.676 1.00 64.00 87 LYS A CA 1
ATOM 688 C C . LYS A 1 87 ? 10.773 -0.502 -30.770 1.00 64.00 87 LYS A C 1
ATOM 690 O O . LYS A 1 87 ? 9.980 0.416 -30.964 1.00 64.00 87 LYS A O 1
ATOM 695 N N . TYR A 1 88 ? 11.852 -0.698 -31.512 1.00 68.50 88 TYR A N 1
ATOM 696 C CA . TYR A 1 88 ? 12.140 0.093 -32.702 1.00 68.50 88 TYR A CA 1
ATOM 697 C C . TYR A 1 88 ? 12.444 -0.828 -33.886 1.00 68.50 88 TYR A C 1
ATOM 699 O O . TYR A 1 88 ? 12.826 -1.992 -33.733 1.00 68.50 88 TYR A O 1
ATOM 707 N N . LYS A 1 89 ? 12.187 -0.326 -35.096 1.00 65.00 89 LYS A N 1
ATOM 708 C CA . LYS A 1 89 ? 12.492 -1.047 -36.333 1.00 65.00 89 LYS A CA 1
ATOM 709 C C . LYS A 1 89 ? 13.911 -0.697 -36.761 1.00 65.00 89 LYS A C 1
ATOM 711 O O . LYS A 1 89 ? 14.208 0.476 -36.961 1.00 65.00 89 LYS A O 1
ATOM 716 N N . SER A 1 90 ? 14.753 -1.710 -36.940 1.00 66.94 90 SER A N 1
ATOM 717 C CA . SER A 1 90 ? 16.040 -1.578 -37.625 1.00 66.94 90 SER A CA 1
ATOM 718 C C . SER A 1 90 ? 15.966 -2.403 -38.909 1.00 66.94 90 SER A C 1
ATOM 720 O O . SER A 1 90 ? 15.960 -3.635 -38.879 1.00 66.94 90 SER A O 1
ATOM 722 N N . GLY A 1 91 ? 15.782 -1.727 -40.045 1.00 78.69 91 GLY A N 1
ATOM 723 C CA . GLY A 1 91 ? 15.493 -2.386 -41.321 1.00 78.69 91 GLY A CA 1
ATOM 724 C C . GLY A 1 91 ? 14.134 -3.102 -41.317 1.00 78.69 91 GLY A C 1
ATOM 725 O O . GLY A 1 91 ? 13.100 -2.476 -41.091 1.00 78.69 91 GLY A O 1
ATOM 726 N N . VAL A 1 92 ? 14.126 -4.414 -41.583 1.00 74.06 92 VAL A N 1
ATOM 727 C CA . VAL A 1 92 ? 12.900 -5.239 -41.697 1.00 74.06 92 VAL A CA 1
ATOM 728 C C . VAL A 1 92 ? 12.513 -5.908 -40.363 1.00 74.06 92 VAL A C 1
ATOM 730 O O . VAL A 1 92 ? 11.375 -6.346 -40.194 1.00 74.06 92 VAL A O 1
ATOM 733 N N . THR A 1 93 ? 13.419 -5.945 -39.381 1.00 61.53 93 THR A N 1
ATOM 734 C CA . THR A 1 93 ? 13.231 -6.683 -38.121 1.00 61.53 93 THR A CA 1
ATOM 735 C C . THR A 1 93 ? 12.862 -5.740 -36.971 1.00 61.53 93 THR A C 1
ATOM 737 O O . THR A 1 93 ? 13.438 -4.663 -36.813 1.00 61.53 93 THR A O 1
ATOM 740 N N . THR A 1 94 ? 11.884 -6.139 -36.148 1.00 72.94 94 THR A N 1
ATOM 741 C CA . THR A 1 94 ? 11.534 -5.421 -34.909 1.00 72.94 94 THR A CA 1
ATOM 742 C C . THR A 1 94 ? 12.440 -5.907 -33.784 1.00 72.94 94 THR A C 1
ATOM 744 O O . THR A 1 94 ? 12.346 -7.070 -33.391 1.00 72.94 94 THR A O 1
ATOM 747 N N . VAL A 1 95 ? 13.302 -5.029 -33.274 1.00 71.38 95 VAL A N 1
ATOM 748 C CA . VAL A 1 95 ? 14.219 -5.332 -32.167 1.00 71.38 95 VAL A CA 1
ATOM 749 C C . VAL A 1 95 ? 13.601 -4.820 -30.865 1.00 71.38 95 VAL A C 1
ATOM 751 O O . VAL A 1 95 ? 12.987 -3.749 -30.837 1.00 71.38 95 VAL A O 1
ATOM 754 N N . LYS A 1 96 ? 13.693 -5.629 -29.804 1.00 64.75 96 LYS A N 1
ATOM 755 C CA . LYS A 1 96 ? 13.261 -5.274 -28.448 1.00 64.75 96 LYS A CA 1
ATOM 756 C C . LYS A 1 96 ? 14.512 -5.106 -27.595 1.00 64.75 96 LYS A C 1
ATOM 758 O O . LYS A 1 96 ? 15.114 -6.114 -27.242 1.00 64.75 96 LYS A O 1
ATOM 763 N N . ASP A 1 97 ? 14.859 -3.871 -27.264 1.00 69.38 97 ASP A N 1
ATOM 764 C CA . ASP A 1 97 ? 15.960 -3.580 -26.345 1.00 69.38 97 ASP A CA 1
ATOM 765 C C . ASP A 1 97 ? 15.413 -2.942 -25.065 1.00 69.38 97 ASP A C 1
ATOM 767 O O . ASP A 1 97 ? 14.420 -2.206 -25.084 1.00 69.38 97 ASP A O 1
ATOM 771 N N . SER A 1 98 ? 16.067 -3.224 -23.936 1.00 62.62 98 SER A N 1
ATOM 772 C CA . SER A 1 98 ? 15.817 -2.520 -22.680 1.00 62.62 98 SER A CA 1
ATOM 773 C C . SER A 1 98 ? 16.355 -1.099 -22.815 1.00 62.62 98 SER A C 1
ATOM 775 O O . SER A 1 98 ? 17.568 -0.880 -22.762 1.00 62.62 98 SER A O 1
ATOM 777 N N . VAL A 1 99 ? 15.464 -0.140 -23.038 1.00 67.44 99 VAL A N 1
ATOM 778 C CA . VAL A 1 99 ? 15.833 1.268 -23.188 1.00 67.44 99 VAL A CA 1
ATOM 779 C C . VAL A 1 99 ? 15.422 1.995 -21.924 1.00 67.44 99 VAL A C 1
ATOM 781 O O . VAL A 1 99 ? 14.274 1.906 -21.515 1.00 67.44 99 VAL A O 1
ATOM 784 N N . ARG A 1 100 ? 16.363 2.725 -21.326 1.00 65.94 100 ARG A N 1
ATOM 785 C CA . ARG A 1 100 ? 16.086 3.676 -20.246 1.00 65.94 100 ARG A CA 1
ATOM 786 C C . ARG A 1 100 ? 15.420 4.898 -20.877 1.00 65.94 100 ARG A C 1
ATOM 788 O O . ARG A 1 100 ? 16.113 5.742 -21.447 1.00 65.94 100 ARG A O 1
ATOM 795 N N . LEU A 1 101 ? 14.095 4.956 -20.859 1.00 65.69 101 LEU A N 1
ATOM 796 C CA . LEU A 1 101 ? 13.346 6.113 -21.342 1.00 65.69 101 LEU A CA 1
ATOM 797 C C . LEU A 1 101 ? 13.248 7.129 -20.206 1.00 65.69 101 LEU A C 1
ATOM 799 O O . LEU A 1 101 ? 12.537 6.902 -19.238 1.00 65.69 101 LEU A O 1
ATOM 803 N N . ASP A 1 102 ? 13.969 8.249 -20.322 1.00 63.34 102 ASP A N 1
ATOM 804 C CA . ASP A 1 102 ? 13.860 9.338 -19.348 1.00 63.34 102 ASP A CA 1
ATOM 805 C C . ASP A 1 102 ? 12.408 9.864 -19.341 1.00 63.34 102 ASP A C 1
ATOM 807 O O . ASP A 1 102 ? 11.948 10.393 -20.368 1.00 63.34 102 ASP A O 1
ATOM 811 N N . PRO A 1 103 ? 11.671 9.725 -18.220 1.00 65.56 103 PRO A N 1
ATOM 812 C CA . PRO A 1 103 ? 10.265 10.106 -18.145 1.00 65.56 103 PRO A CA 1
ATOM 813 C C . PRO A 1 103 ? 10.033 11.569 -18.527 1.00 65.56 103 PRO A C 1
ATOM 815 O O . PRO A 1 103 ? 9.018 11.889 -19.147 1.00 65.56 103 PRO A O 1
ATOM 818 N N . TRP A 1 104 ? 10.991 12.454 -18.231 1.00 65.75 104 TRP A N 1
ATOM 819 C CA . TRP A 1 104 ? 10.895 13.868 -18.583 1.00 65.75 104 TRP A CA 1
ATOM 820 C C . 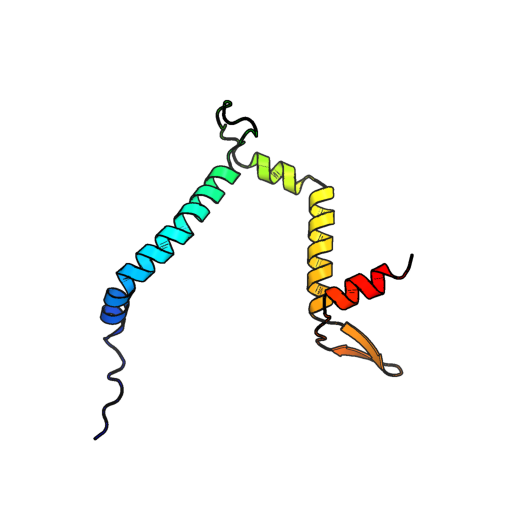TRP A 1 104 ? 10.943 14.068 -20.093 1.00 65.75 104 TRP A C 1
ATOM 822 O O . TRP A 1 104 ? 10.100 14.768 -20.652 1.00 65.75 104 TRP A O 1
ATOM 832 N N . VAL A 1 105 ? 11.876 13.408 -20.780 1.00 67.31 105 VAL A N 1
ATOM 833 C CA . VAL A 1 105 ? 12.002 13.502 -22.240 1.00 67.31 105 VAL A CA 1
ATOM 834 C C . VAL A 1 105 ? 10.742 12.973 -22.921 1.00 67.31 105 VAL A C 1
ATOM 836 O O . VAL A 1 105 ? 10.248 13.611 -23.850 1.00 67.31 105 VAL A O 1
ATOM 839 N N . PHE A 1 106 ? 10.171 11.865 -22.442 1.00 67.06 106 PHE A N 1
ATOM 840 C CA . PHE A 1 106 ? 8.902 11.341 -22.953 1.00 67.06 106 PHE A CA 1
ATOM 841 C C . PHE A 1 106 ? 7.741 12.324 -22.739 1.00 67.06 106 PHE A C 1
ATOM 843 O O . PHE A 1 106 ? 7.030 12.643 -23.690 1.00 67.06 106 PHE A O 1
ATOM 850 N N . MET A 1 107 ? 7.567 12.847 -21.522 1.00 68.88 107 MET A N 1
ATOM 851 C CA . MET A 1 107 ? 6.469 13.765 -21.204 1.00 68.88 107 MET A CA 1
ATOM 852 C C . MET A 1 107 ? 6.545 15.068 -22.004 1.00 68.88 107 MET A C 1
ATOM 854 O O . MET A 1 107 ? 5.529 15.510 -22.536 1.00 68.88 107 MET A O 1
ATOM 858 N N . PHE A 1 108 ? 7.734 15.661 -22.146 1.00 69.38 108 PHE A N 1
ATOM 859 C CA . PHE A 1 108 ? 7.901 16.864 -22.958 1.00 69.38 108 PHE A CA 1
ATOM 860 C C . PHE A 1 108 ? 7.744 16.551 -24.451 1.00 69.38 108 PHE A C 1
ATOM 862 O O . PHE A 1 108 ? 6.957 17.206 -25.122 1.00 69.38 108 PHE A O 1
ATOM 869 N N . SER A 1 109 ? 8.404 15.519 -24.984 1.00 64.38 109 SER A N 1
ATOM 870 C CA . SER A 1 109 ? 8.322 15.194 -26.420 1.00 64.38 109 SER A CA 1
ATOM 871 C C . SER A 1 109 ? 6.922 14.769 -26.885 1.00 64.38 109 SER A C 1
ATOM 873 O O . SER A 1 109 ? 6.510 15.150 -27.981 1.00 64.38 109 SER A O 1
ATOM 875 N N . ALA A 1 110 ? 6.164 14.035 -26.065 1.00 63.28 110 ALA A N 1
ATOM 876 C CA . ALA A 1 110 ? 4.770 13.696 -26.348 1.00 63.28 110 ALA A CA 1
ATOM 877 C C . ALA A 1 110 ? 3.824 14.889 -26.111 1.00 63.28 110 ALA A C 1
ATOM 879 O O . ALA A 1 110 ? 2.873 15.069 -26.869 1.00 63.28 110 ALA A O 1
ATOM 880 N N . GLY A 1 111 ? 4.108 15.728 -25.106 1.00 57.16 111 GLY A N 1
ATOM 881 C CA . GLY A 1 111 ? 3.348 16.939 -24.780 1.00 57.16 111 GLY A CA 1
ATOM 882 C C . GLY A 1 111 ? 3.535 18.111 -25.753 1.00 57.16 111 GLY A C 1
ATOM 883 O O . GLY A 1 111 ? 2.737 19.039 -25.729 1.00 57.16 111 GLY A O 1
ATOM 884 N N . TYR A 1 112 ? 4.535 18.072 -26.640 1.00 52.16 112 TYR A N 1
ATOM 885 C CA . TYR A 1 112 ? 4.732 19.062 -27.713 1.00 52.16 112 TYR A CA 1
ATOM 886 C C . TYR A 1 112 ? 3.935 18.760 -29.001 1.00 52.16 112 TYR A C 1
ATOM 888 O O . TYR A 1 112 ? 4.117 19.444 -30.006 1.00 52.16 112 TYR A O 1
ATOM 896 N N . ARG A 1 113 ? 3.051 17.750 -29.004 1.00 46.03 113 ARG A N 1
ATOM 897 C CA . ARG A 1 113 ? 2.160 17.419 -30.136 1.00 46.03 113 ARG A CA 1
ATOM 898 C C . ARG A 1 113 ? 0.691 17.783 -29.871 1.00 46.03 113 ARG A C 1
ATOM 900 O O . ARG A 1 113 ? -0.193 16.962 -30.123 1.00 46.03 113 ARG A O 1
ATOM 907 N N . PHE A 1 114 ? 0.446 19.002 -29.394 1.00 44.62 114 PHE A N 1
ATOM 908 C CA . PHE A 1 114 ? -0.857 19.663 -29.523 1.00 44.62 114 PHE A CA 1
ATOM 909 C C . PHE A 1 114 ? -0.787 20.692 -30.648 1.00 44.62 114 PHE A C 1
ATOM 911 O O . PHE A 1 114 ? 0.194 21.469 -30.653 1.00 44.62 114 PHE A O 1
#

Radius of gyration: 25.41 Å; chains: 1; bounding box: 67×40×62 Å

pLDDT: mean 81.57, std 15.9, range [44.62, 97.44]

Foldseek 3Di:
DDDDDPPDDCVVVVCVVCVVVCCVVVCVVVVVVVVVVQCQQWDDDPDPVDDIHGNGCVSVVVLVPDPVNVVVVVVVVVLVVVQAWDWDDDDPDIDIDGDRDDSVCVCVVVVVPD

Organism: Shigella boydii (NCBI:txid621)

InterPro domains:
  IPR005618 Outer membrane protein, OmpW [PF03922] (73-114)
  IPR035906 MetI-like superfamily [SSF161098] (13-82)
  IPR050809 Bacterial G3P & Sugar ABC Transporter Permeases [PTHR43227] (12-86)